Protein AF-A0A3C0G8G0-F1 (afdb_monomer)

Sequence (143 aa):
MIRRFIIVVIGILALLIIFSKEDVYGATIEGTGYHYFGPDITENHSCKLAELRAEEDAIIKGSGETVSAQDWKVCTDPDCVLTEYRWTILNGMIITSDVTDRTITELFGQQVCKVTISANVMPIKKDPSFSATIHLNTNLYNG

Nearest PDB structures (foldseek):
  7qnd-assembly1_E  TM=4.549E-01  e=1.179E+00  Homo sapiens
  3eni-assembly1_A  TM=2.521E-01  e=1.930E+00  Chlorobaculum tepidum
  7uea-assembly1_V  TM=4.198E-01  e=6.626E+00  Chlorobaculum tepidum TLS
  3eoj-assembly1_A  TM=3.712E-01  e=5.177E+00  Prosthecochloris aestuarii
  5h8z-assembly1_A  TM=2.566E-01  e=6.626E+00  Chlorobaculum tepidum TLS

Foldseek 3Di:
DVVVVVVVVVVVVVVVVVPPPPPQWFDWFKFKFKFFDDPVDDPVRQQVVRVVNRVLRRLCVRLVHPPPPPPPQPQPDPVSPPPSPPSSVQFKDWPDKDWPDWDWDDDPNTTMIMTMMTTRIGTDDDDPPDDPPDPPPPPPPDD

Mean predicted aligned error: 14.66 Å

Solvent-accessible surface area (backbone atoms only — not comparable to full-atom values): 8577 Å² total; per-residue (Å²): 113,66,72,62,52,52,54,52,52,51,50,53,54,56,54,57,65,68,72,68,75,79,77,87,67,46,48,82,28,73,10,60,12,70,21,73,46,56,96,92,45,55,69,70,61,26,36,53,54,1,41,54,39,7,52,50,41,16,32,31,67,56,46,75,45,85,72,77,78,68,84,70,85,68,66,88,54,100,77,53,73,80,67,67,70,67,61,56,54,66,43,15,42,76,81,48,72,45,79,75,44,77,46,81,46,73,58,96,92,35,45,26,22,38,21,32,29,48,25,28,25,34,57,46,81,79,60,90,83,69,73,86,81,78,83,77,76,78,83,80,82,80,133

Structure (mmCIF, N/CA/C/O backbone):
data_AF-A0A3C0G8G0-F1
#
_entry.id   AF-A0A3C0G8G0-F1
#
loop_
_atom_site.group_PDB
_atom_site.id
_atom_site.type_symbol
_atom_site.label_atom_id
_atom_site.label_alt_id
_atom_site.label_comp_id
_atom_site.label_asym_id
_atom_site.label_entity_id
_atom_site.label_seq_id
_atom_site.pdbx_PDB_ins_code
_atom_site.Cartn_x
_atom_site.Cartn_y
_atom_site.Cartn_z
_atom_site.occupancy
_atom_site.B_iso_or_equiv
_atom_site.auth_seq_id
_atom_site.auth_comp_id
_atom_site.auth_asym_id
_atom_site.auth_atom_id
_atom_site.pdbx_PDB_model_num
ATOM 1 N N . MET A 1 1 ? 43.719 -8.693 -43.498 1.00 61.91 1 MET A N 1
ATOM 2 C CA . MET A 1 1 ? 42.442 -9.440 -43.400 1.00 61.91 1 MET A CA 1
ATOM 3 C C . MET A 1 1 ? 41.927 -9.491 -41.956 1.00 61.91 1 MET A C 1
ATOM 5 O O . MET A 1 1 ? 40.835 -9.003 -41.705 1.00 61.91 1 MET A O 1
ATOM 9 N N . ILE A 1 2 ? 42.755 -9.922 -40.997 1.00 69.56 2 ILE A N 1
ATOM 10 C CA . ILE A 1 2 ? 42.445 -10.030 -39.552 1.00 69.56 2 ILE A CA 1
ATOM 11 C C . ILE A 1 2 ? 41.901 -8.730 -38.924 1.00 69.56 2 ILE A C 1
ATOM 13 O O . ILE A 1 2 ? 40.902 -8.756 -38.217 1.00 69.56 2 ILE A O 1
ATOM 17 N N . ARG A 1 3 ? 42.481 -7.567 -39.252 1.00 70.88 3 ARG A N 1
ATOM 18 C CA . ARG A 1 3 ? 42.050 -6.263 -38.706 1.00 70.88 3 ARG A CA 1
ATOM 19 C C . ARG A 1 3 ? 40.619 -5.869 -39.099 1.00 70.88 3 ARG A C 1
ATOM 21 O O . ARG A 1 3 ? 39.931 -5.240 -38.310 1.00 70.88 3 ARG A O 1
ATOM 28 N N . ARG A 1 4 ? 40.156 -6.262 -40.292 1.00 74.19 4 ARG A N 1
ATOM 29 C CA . ARG A 1 4 ? 38.766 -6.035 -40.734 1.00 74.19 4 ARG A CA 1
ATOM 30 C C . ARG A 1 4 ? 37.801 -7.005 -40.051 1.00 74.19 4 ARG A C 1
ATOM 32 O O . ARG A 1 4 ? 36.703 -6.606 -39.696 1.00 74.19 4 ARG A O 1
ATOM 39 N N . PHE A 1 5 ? 38.250 -8.235 -39.805 1.00 76.12 5 PHE A N 1
ATOM 40 C CA . PHE A 1 5 ? 37.497 -9.248 -39.065 1.00 76.12 5 PHE A CA 1
ATOM 41 C C . PHE A 1 5 ? 37.256 -8.829 -37.609 1.00 76.12 5 PHE A C 1
ATOM 43 O O . PHE A 1 5 ? 36.133 -8.900 -37.128 1.00 76.12 5 PHE A O 1
ATOM 50 N N . ILE A 1 6 ? 38.284 -8.298 -36.940 1.00 80.44 6 ILE A N 1
ATOM 51 C CA . ILE A 1 6 ? 38.185 -7.802 -35.558 1.00 80.44 6 ILE A CA 1
ATOM 52 C C . ILE A 1 6 ? 37.181 -6.645 -35.448 1.00 80.44 6 ILE A C 1
ATOM 54 O O . ILE A 1 6 ? 36.369 -6.632 -34.530 1.00 80.44 6 ILE A O 1
ATOM 58 N N . ILE A 1 7 ? 37.183 -5.706 -36.400 1.00 81.50 7 ILE A N 1
ATOM 59 C CA . ILE A 1 7 ? 36.252 -4.563 -36.394 1.00 81.50 7 ILE A CA 1
ATOM 60 C C . ILE A 1 7 ? 34.798 -5.029 -36.545 1.00 81.50 7 ILE A C 1
ATOM 62 O O . ILE A 1 7 ? 33.922 -4.529 -35.847 1.00 81.50 7 ILE A O 1
ATOM 66 N N . VAL A 1 8 ? 34.542 -6.008 -37.417 1.00 84.44 8 VAL A N 1
ATOM 67 C CA . VAL A 1 8 ? 33.193 -6.563 -37.613 1.00 84.44 8 VAL A CA 1
ATOM 68 C C . VAL A 1 8 ? 32.721 -7.315 -36.368 1.00 84.44 8 VAL A C 1
ATOM 70 O O . VAL A 1 8 ? 31.587 -7.124 -35.941 1.00 84.44 8 VAL A O 1
ATOM 73 N N . VAL A 1 9 ? 33.592 -8.110 -35.738 1.00 85.81 9 VAL A N 1
ATOM 74 C CA . VAL A 1 9 ? 33.256 -8.845 -34.508 1.00 85.81 9 VAL A CA 1
ATOM 75 C C . VAL A 1 9 ? 32.967 -7.890 -33.349 1.00 85.81 9 VAL A C 1
ATOM 77 O O . VAL A 1 9 ? 31.971 -8.075 -32.658 1.00 85.81 9 VAL A O 1
ATOM 80 N N . ILE A 1 10 ? 33.771 -6.836 -33.172 1.00 85.31 10 ILE A N 1
ATOM 81 C CA . ILE A 1 10 ? 33.520 -5.800 -32.156 1.00 85.31 10 ILE A CA 1
ATOM 82 C C . ILE A 1 10 ? 32.202 -5.069 -32.442 1.00 85.31 10 ILE A C 1
ATOM 84 O O . ILE A 1 10 ? 31.442 -4.807 -31.514 1.00 85.31 10 ILE A O 1
ATOM 88 N N . GLY A 1 11 ? 31.899 -4.787 -33.713 1.00 83.81 11 GLY A N 1
ATOM 89 C CA . GLY A 1 11 ? 30.633 -4.172 -34.116 1.00 83.81 11 GLY A CA 1
ATOM 90 C C . GLY A 1 11 ? 29.414 -5.033 -33.778 1.00 83.81 11 GLY A C 1
ATOM 91 O O . GLY A 1 11 ? 28.439 -4.521 -33.238 1.00 83.81 11 GLY A O 1
ATOM 92 N N . ILE A 1 12 ? 29.481 -6.344 -34.028 1.00 83.00 12 ILE A N 1
ATOM 93 C CA . ILE A 1 12 ? 28.405 -7.291 -33.689 1.00 83.00 12 ILE A CA 1
ATOM 94 C C . ILE A 1 12 ? 28.259 -7.429 -32.168 1.00 83.00 12 ILE A C 1
ATOM 96 O O . ILE A 1 12 ? 27.141 -7.422 -31.659 1.00 83.00 12 ILE A O 1
ATOM 100 N N . LEU A 1 13 ? 29.372 -7.502 -31.430 1.00 80.38 13 LEU A N 1
ATOM 101 C CA . LEU A 1 13 ? 29.345 -7.593 -29.969 1.00 80.38 13 LEU A CA 1
ATOM 102 C C . LEU A 1 13 ? 28.732 -6.334 -29.338 1.00 80.38 13 LEU A C 1
ATOM 104 O O . LEU A 1 13 ? 27.913 -6.434 -28.430 1.00 80.38 13 LEU A O 1
ATOM 108 N N . ALA A 1 14 ? 29.086 -5.152 -29.851 1.00 79.31 14 ALA A N 1
ATOM 109 C CA . ALA A 1 14 ? 28.512 -3.886 -29.408 1.00 79.31 14 ALA A CA 1
ATOM 110 C C . ALA A 1 14 ? 27.011 -3.797 -29.722 1.00 79.31 14 ALA A C 1
ATOM 112 O O . ALA A 1 14 ? 26.246 -3.307 -28.897 1.00 79.31 14 ALA A O 1
ATOM 113 N N . LEU A 1 15 ? 26.578 -4.319 -30.876 1.00 76.06 15 LEU A N 1
ATOM 114 C CA . LEU A 1 15 ? 25.166 -4.370 -31.250 1.00 76.06 15 LEU A CA 1
ATOM 115 C C . LEU A 1 15 ? 24.355 -5.252 -30.284 1.00 76.06 15 LEU A C 1
ATOM 117 O O . LEU A 1 15 ? 23.273 -4.857 -29.864 1.00 76.06 15 LEU A O 1
ATOM 121 N N . LEU A 1 16 ? 24.890 -6.409 -29.880 1.00 72.94 16 LEU A N 1
ATOM 122 C CA . LEU A 1 16 ? 24.220 -7.332 -28.954 1.00 72.94 16 LEU A CA 1
ATOM 123 C C . LEU A 1 16 ? 24.049 -6.752 -27.539 1.00 72.94 16 LEU A C 1
ATOM 125 O O . LEU A 1 16 ? 23.032 -7.009 -26.903 1.00 72.94 16 LEU A O 1
ATOM 129 N N . ILE A 1 17 ? 24.991 -5.929 -27.068 1.00 70.50 17 ILE A N 1
ATOM 130 C CA . ILE A 1 17 ? 24.912 -5.271 -25.747 1.00 70.50 17 ILE A CA 1
ATOM 131 C C . ILE A 1 17 ? 23.828 -4.175 -25.720 1.00 70.50 17 ILE A C 1
ATOM 133 O O . ILE A 1 17 ? 23.270 -3.876 -24.667 1.00 70.50 17 ILE A O 1
ATOM 137 N N . ILE A 1 18 ? 23.491 -3.581 -26.870 1.00 67.00 18 ILE A N 1
ATOM 138 C CA . ILE A 1 18 ? 22.454 -2.539 -26.957 1.00 67.00 18 ILE A CA 1
ATOM 139 C C . ILE A 1 18 ? 21.042 -3.142 -26.846 1.00 67.00 18 ILE A C 1
ATOM 141 O O . ILE A 1 18 ? 20.140 -2.482 -26.336 1.00 67.00 18 ILE A O 1
ATOM 145 N N . PHE A 1 19 ? 20.844 -4.396 -27.265 1.00 63.19 19 PHE A N 1
ATOM 146 C CA . PHE A 1 19 ? 19.528 -5.049 -27.258 1.00 63.19 19 PHE A CA 1
ATOM 147 C C . PHE A 1 19 ? 19.127 -5.687 -25.918 1.00 63.19 19 PHE A C 1
ATOM 149 O O . PHE A 1 19 ? 17.975 -6.080 -25.774 1.00 63.19 19 PHE A O 1
ATOM 156 N N . SER A 1 20 ? 20.022 -5.788 -24.929 1.00 54.41 20 SER A N 1
ATOM 157 C CA . SER A 1 20 ? 19.750 -6.520 -23.679 1.00 54.41 20 SER A CA 1
ATOM 158 C C . SER A 1 20 ? 19.238 -5.660 -22.516 1.00 54.41 20 SER A C 1
ATOM 160 O O . SER A 1 20 ? 19.367 -6.067 -21.363 1.00 54.41 20 SER A O 1
ATOM 162 N N . LYS A 1 21 ? 18.698 -4.462 -22.766 1.00 52.94 21 LYS A N 1
ATOM 163 C CA . LYS A 1 21 ? 18.138 -3.628 -21.692 1.00 52.94 21 LYS A CA 1
ATOM 164 C C . LYS A 1 21 ? 16.669 -3.959 -21.442 1.00 52.94 21 LYS A C 1
ATOM 166 O O . LYS A 1 21 ? 15.783 -3.257 -21.915 1.00 52.94 21 LYS A O 1
ATOM 171 N N . GLU A 1 22 ? 16.421 -5.018 -20.679 1.00 56.25 22 GLU A N 1
ATOM 172 C CA . GLU A 1 22 ? 15.162 -5.159 -19.944 1.00 56.25 22 GLU A CA 1
ATOM 173 C C . GLU A 1 22 ? 15.372 -4.599 -18.540 1.00 56.25 22 GLU A C 1
ATOM 175 O O . GLU A 1 22 ? 15.722 -5.295 -17.591 1.00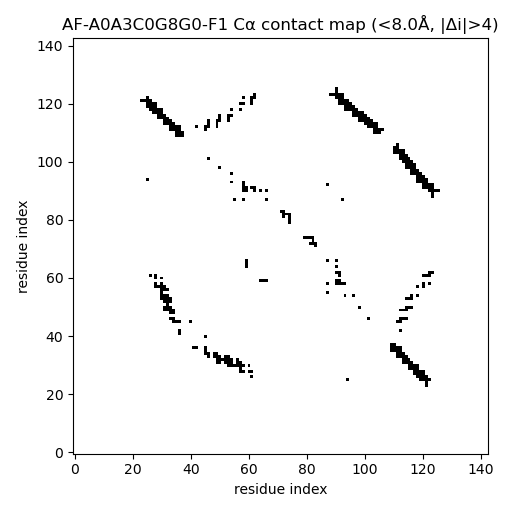 56.25 22 GLU A O 1
ATOM 180 N N . ASP A 1 23 ? 15.218 -3.286 -18.440 1.00 48.31 23 ASP A N 1
ATOM 181 C CA . ASP A 1 23 ? 15.207 -2.574 -17.175 1.00 48.31 23 ASP A CA 1
ATOM 182 C C . ASP A 1 23 ? 13.865 -2.870 -16.477 1.00 48.31 23 ASP A C 1
ATOM 184 O O . ASP A 1 23 ? 12.884 -2.142 -16.627 1.00 48.31 23 ASP A O 1
ATOM 188 N N . VAL A 1 24 ? 13.800 -3.990 -15.746 1.00 55.38 24 VAL A N 1
ATOM 189 C CA . VAL A 1 24 ? 12.675 -4.327 -14.860 1.00 55.38 24 VAL A CA 1
ATOM 190 C C . VAL A 1 24 ? 12.795 -3.479 -13.589 1.00 55.38 24 VAL A C 1
ATOM 192 O O . VAL A 1 24 ? 13.155 -3.966 -12.520 1.00 55.38 24 VAL A O 1
ATOM 195 N N . TYR A 1 25 ? 12.536 -2.178 -13.708 1.00 61.97 25 TYR A N 1
ATOM 196 C CA . TYR A 1 25 ? 12.320 -1.319 -12.546 1.00 61.97 25 TYR A CA 1
ATOM 197 C C . TYR A 1 25 ? 10.822 -1.217 -12.308 1.00 61.97 25 TYR A C 1
ATOM 199 O O . TYR A 1 25 ? 10.076 -0.785 -13.187 1.00 61.97 25 TYR A O 1
ATOM 207 N N . GLY A 1 26 ? 10.377 -1.630 -11.122 1.00 69.81 26 GLY A N 1
ATOM 208 C CA . GLY A 1 26 ? 9.025 -1.310 -10.694 1.00 69.81 26 GLY A CA 1
ATOM 209 C C . GLY A 1 26 ? 8.846 0.208 -10.621 1.00 69.81 26 GLY A C 1
ATOM 210 O O . GLY A 1 26 ? 9.791 0.952 -10.336 1.00 69.81 26 GLY A O 1
ATOM 211 N N . ALA A 1 27 ? 7.640 0.674 -10.924 1.00 84.06 27 ALA A N 1
ATOM 212 C CA . ALA A 1 27 ? 7.290 2.084 -10.853 1.00 84.06 27 ALA A CA 1
ATOM 213 C C . ALA A 1 27 ? 6.886 2.447 -9.422 1.00 84.06 27 ALA A C 1
ATOM 215 O O . ALA A 1 27 ? 6.229 1.659 -8.746 1.00 84.06 27 ALA A O 1
ATOM 216 N N . THR A 1 28 ? 7.248 3.642 -8.958 1.00 91.06 28 THR A N 1
ATOM 217 C CA . THR A 1 28 ? 6.734 4.158 -7.684 1.00 91.06 28 THR A CA 1
ATOM 218 C C . THR A 1 28 ? 5.306 4.651 -7.882 1.00 91.06 28 THR A C 1
ATOM 220 O O . THR A 1 28 ? 5.077 5.609 -8.620 1.00 91.06 28 THR A O 1
ATOM 223 N N . ILE A 1 29 ? 4.358 3.992 -7.225 1.00 92.31 29 ILE A N 1
ATOM 224 C CA . ILE A 1 29 ? 2.922 4.233 -7.316 1.00 92.31 29 ILE A CA 1
ATOM 225 C C . ILE A 1 29 ? 2.380 4.557 -5.925 1.00 92.31 29 ILE A C 1
ATOM 227 O O . ILE A 1 29 ? 2.697 3.883 -4.945 1.00 92.31 29 ILE A O 1
ATOM 231 N N . GLU A 1 30 ? 1.542 5.587 -5.845 1.00 95.62 30 GLU A N 1
ATOM 232 C CA . GLU A 1 30 ? 0.826 5.928 -4.619 1.00 95.62 30 GLU A CA 1
ATOM 233 C C . GLU A 1 30 ? -0.465 5.108 -4.505 1.00 95.62 30 GLU A C 1
ATOM 235 O O . GLU A 1 30 ? -1.333 5.159 -5.388 1.00 95.62 30 GLU A O 1
ATOM 240 N N . GLY A 1 31 ? -0.591 4.378 -3.399 1.00 94.12 31 GLY A N 1
ATOM 241 C CA . GLY A 1 31 ? -1.766 3.588 -3.042 1.00 94.12 31 GLY A CA 1
ATOM 242 C C . GLY A 1 31 ? -2.498 4.180 -1.844 1.00 94.12 31 GLY A C 1
ATOM 243 O O . GLY A 1 31 ? -1.871 4.710 -0.928 1.00 94.12 31 GLY A O 1
ATOM 244 N N . THR A 1 32 ? -3.825 4.101 -1.823 1.00 95.69 32 THR A N 1
ATOM 245 C CA . THR A 1 32 ? -4.642 4.546 -0.687 1.00 95.69 32 THR A CA 1
ATOM 246 C C . THR A 1 32 ? -5.682 3.500 -0.328 1.00 95.69 32 THR A C 1
ATOM 248 O O . THR A 1 32 ? -6.468 3.079 -1.170 1.00 95.69 32 THR A O 1
ATOM 251 N N . GLY A 1 33 ? -5.736 3.136 0.950 1.00 91.88 33 GLY A N 1
ATOM 252 C CA . GLY A 1 33 ? -6.693 2.177 1.477 1.00 91.88 33 GLY A CA 1
ATOM 253 C C . GLY A 1 33 ? -7.473 2.725 2.664 1.00 91.88 33 GLY A C 1
ATOM 254 O O . GLY A 1 33 ? -7.013 3.600 3.402 1.00 91.88 33 GLY A O 1
ATOM 255 N N . TYR A 1 34 ? -8.682 2.193 2.838 1.00 92.38 34 TYR A N 1
ATOM 256 C CA . TYR A 1 34 ? -9.625 2.597 3.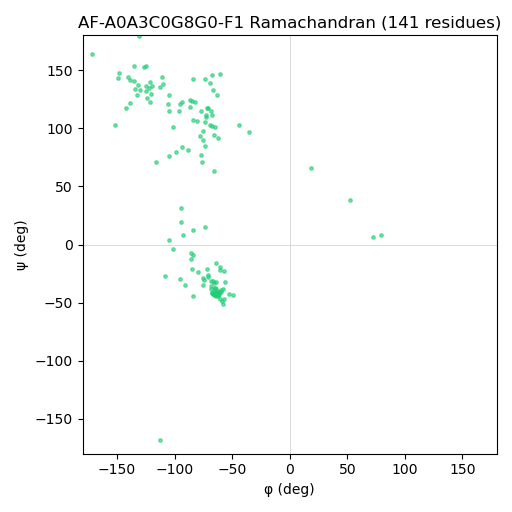878 1.00 92.38 34 TYR A CA 1
ATOM 257 C C . TYR A 1 34 ? -10.164 1.367 4.594 1.00 92.38 34 TYR A C 1
ATOM 259 O O . TYR A 1 34 ? -10.550 0.400 3.938 1.00 92.38 34 TYR A O 1
ATOM 267 N N . HIS A 1 35 ? -10.263 1.405 5.921 1.00 91.44 35 HIS A N 1
ATOM 268 C CA . HIS A 1 35 ? -10.943 0.364 6.690 1.00 91.44 35 HIS A CA 1
ATOM 269 C C . HIS A 1 35 ? -11.782 0.957 7.825 1.00 91.44 35 HIS A C 1
ATOM 271 O O . HIS A 1 35 ? -11.273 1.672 8.689 1.00 91.44 35 HIS A O 1
ATOM 277 N N . TYR A 1 36 ? -13.085 0.672 7.805 1.00 87.88 36 TYR A N 1
ATOM 278 C CA . TYR A 1 36 ? -14.022 1.082 8.851 1.00 87.88 36 TYR A CA 1
ATOM 279 C C . TYR A 1 36 ? -13.807 0.247 10.107 1.00 87.88 36 TYR A C 1
ATOM 281 O O . TYR A 1 36 ? -13.556 -0.954 10.018 1.00 87.88 36 TYR A O 1
ATOM 289 N N . PHE A 1 37 ? -13.929 0.853 1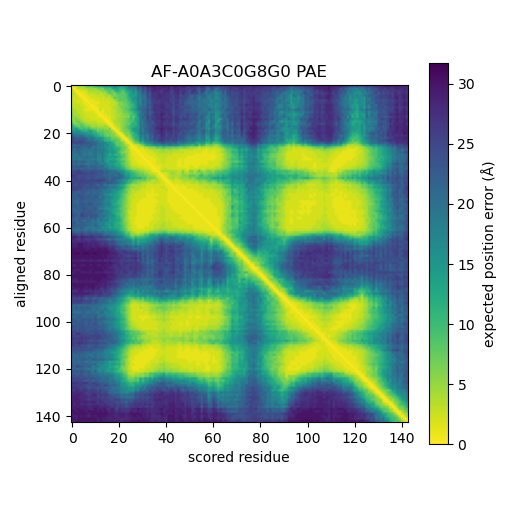1.279 1.00 84.75 37 PHE A N 1
ATOM 290 C CA . PHE A 1 37 ? -13.880 0.109 12.528 1.00 84.75 37 PHE A CA 1
ATOM 291 C C . PHE A 1 37 ? -14.928 0.599 13.515 1.00 84.75 37 PHE A C 1
ATOM 293 O O . PHE A 1 37 ? -15.238 1.784 13.609 1.00 84.75 37 PHE A O 1
ATOM 300 N N . GLY A 1 38 ? -15.494 -0.375 14.218 1.00 82.81 38 GLY A N 1
ATOM 301 C CA . GLY A 1 38 ? -16.404 -0.180 15.332 1.00 82.81 38 GLY A CA 1
ATOM 302 C C . GLY A 1 38 ? -15.760 -0.654 16.637 1.00 82.81 38 GLY A C 1
ATOM 303 O O . GLY A 1 38 ? -14.568 -0.960 16.658 1.00 82.81 38 GLY A O 1
ATOM 304 N N . PRO A 1 39 ? -16.538 -0.768 17.722 1.00 80.75 39 PRO A N 1
ATOM 305 C CA . PRO A 1 39 ? -16.015 -1.106 19.048 1.00 80.75 39 PRO A CA 1
ATOM 306 C C . PRO A 1 39 ? -15.319 -2.477 19.120 1.00 80.75 39 PRO A C 1
ATOM 308 O O . PRO A 1 39 ? -14.488 -2.688 19.999 1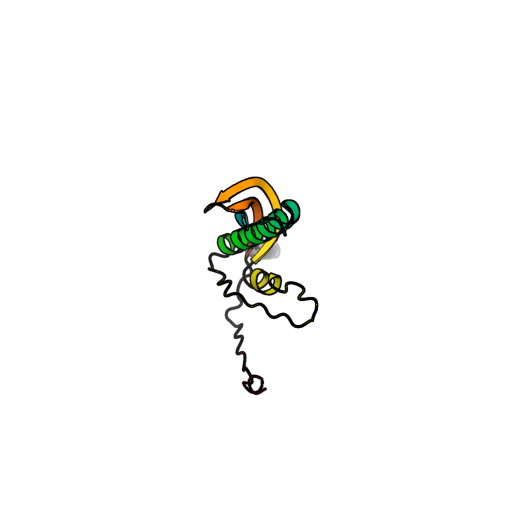.00 80.75 39 PRO A O 1
ATOM 311 N N . ASP A 1 40 ? -15.622 -3.387 18.191 1.00 82.94 40 ASP A N 1
ATOM 312 C CA . ASP A 1 40 ? -15.106 -4.761 18.182 1.00 82.94 40 ASP A CA 1
ATOM 313 C C . ASP A 1 40 ? -13.736 -4.911 17.492 1.00 82.94 40 ASP A C 1
ATOM 315 O O . ASP A 1 40 ? -13.089 -5.952 17.608 1.00 82.94 40 ASP A O 1
ATOM 319 N N . ILE A 1 41 ? -13.270 -3.887 16.764 1.00 80.75 41 ILE A N 1
ATOM 320 C CA . ILE A 1 41 ? -11.973 -3.882 16.072 1.00 80.75 41 ILE A CA 1
ATOM 321 C C . ILE A 1 41 ? -11.120 -2.736 16.604 1.00 80.75 41 ILE A C 1
ATOM 323 O O . ILE A 1 41 ? -11.531 -1.580 16.618 1.00 80.75 41 ILE A O 1
ATOM 327 N N . THR A 1 42 ? -9.880 -3.047 16.987 1.00 87.00 42 THR A N 1
ATOM 328 C CA . THR A 1 42 ? -8.927 -2.007 17.385 1.00 87.00 42 THR A CA 1
ATOM 329 C C . THR A 1 42 ? -8.541 -1.142 16.189 1.00 87.00 42 THR A C 1
ATOM 331 O O . THR A 1 42 ? -8.371 -1.639 15.072 1.00 87.00 42 THR A O 1
ATOM 334 N N . GLU A 1 43 ? -8.313 0.147 16.437 1.00 88.00 43 GLU A N 1
ATOM 335 C CA . GLU A 1 43 ? -7.788 1.084 15.440 1.00 88.00 43 GLU A CA 1
ATOM 336 C C . GLU A 1 43 ? -6.542 0.522 14.742 1.00 88.00 43 GLU A C 1
ATOM 338 O O . GLU A 1 43 ? -6.418 0.577 13.520 1.00 88.00 43 GLU A O 1
ATOM 343 N N . ASN A 1 44 ? -5.630 -0.086 15.508 1.00 88.88 44 ASN A N 1
ATOM 344 C CA . ASN A 1 44 ? -4.395 -0.620 14.954 1.00 88.88 44 ASN A CA 1
ATOM 345 C C . ASN A 1 44 ? -4.631 -1.777 13.978 1.00 88.88 44 ASN A C 1
ATOM 347 O O . ASN A 1 44 ? -4.008 -1.820 12.919 1.00 88.88 44 ASN A O 1
ATOM 351 N N . HIS A 1 45 ? -5.553 -2.682 14.307 1.00 86.56 45 HIS A N 1
ATOM 352 C CA . HIS A 1 45 ? -5.928 -3.762 13.403 1.00 86.56 45 HIS A CA 1
ATOM 353 C C . HIS A 1 45 ? -6.618 -3.218 12.146 1.00 86.56 45 HIS A C 1
ATOM 355 O O . HIS A 1 45 ? -6.256 -3.599 11.036 1.00 86.56 45 HIS A O 1
ATOM 361 N N . SER A 1 46 ? -7.528 -2.254 12.309 1.00 86.94 46 SER A N 1
ATOM 362 C CA . SER A 1 46 ? -8.192 -1.581 11.189 1.00 86.94 46 SER A CA 1
ATOM 363 C C . SER A 1 46 ? -7.194 -0.926 10.236 1.00 86.94 46 SER A C 1
ATOM 365 O O . SER A 1 46 ? -7.246 -1.130 9.027 1.00 86.94 46 SER A O 1
ATOM 367 N N . CYS A 1 47 ? -6.219 -0.192 10.767 1.00 91.31 47 CYS A N 1
ATOM 368 C CA . CYS A 1 47 ? -5.204 0.445 9.942 1.00 91.31 47 CYS A CA 1
ATOM 369 C C . CYS A 1 47 ? -4.288 -0.549 9.237 1.00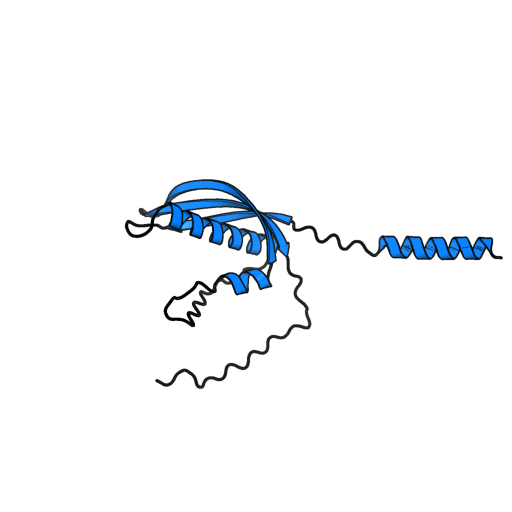 91.31 47 CYS A C 1
ATOM 371 O O . CYS A 1 47 ? -3.860 -0.264 8.124 1.00 91.31 47 CYS A O 1
ATOM 373 N N . LYS A 1 48 ? -4.024 -1.723 9.827 1.00 88.31 48 LYS A N 1
ATOM 374 C CA . LYS A 1 48 ? -3.276 -2.761 9.115 1.00 88.31 48 LYS A CA 1
ATOM 375 C C . LYS A 1 48 ? -4.059 -3.281 7.910 1.00 88.31 48 LYS A C 1
ATOM 377 O O . LYS A 1 48 ? -3.480 -3.473 6.850 1.00 88.31 48 LYS A O 1
ATOM 382 N N . LEU A 1 49 ? -5.376 -3.434 8.038 1.00 86.56 49 LEU A N 1
ATOM 383 C CA . LEU A 1 49 ? -6.245 -3.791 6.913 1.00 86.56 49 LEU A CA 1
ATOM 384 C C . LEU A 1 49 ? -6.343 -2.658 5.875 1.00 86.56 49 LEU A C 1
ATOM 386 O O . LEU A 1 49 ? -6.390 -2.924 4.677 1.00 86.56 49 LEU A O 1
ATOM 390 N N . ALA A 1 50 ? -6.339 -1.395 6.310 1.00 89.69 50 ALA A N 1
ATOM 391 C CA . ALA A 1 50 ? -6.285 -0.243 5.410 1.00 89.69 50 ALA A CA 1
ATOM 392 C C . ALA A 1 50 ? -4.958 -0.179 4.632 1.00 89.69 50 ALA A C 1
ATOM 394 O O . ALA A 1 50 ? -4.969 0.150 3.453 1.00 89.69 50 ALA A O 1
ATOM 395 N N . GLU A 1 51 ? -3.835 -0.540 5.253 1.00 90.56 51 GLU A N 1
ATOM 396 C CA . GLU A 1 51 ? -2.530 -0.658 4.590 1.00 90.56 51 GLU A CA 1
ATOM 397 C C . GLU A 1 51 ? -2.548 -1.742 3.500 1.00 90.56 51 GLU A C 1
ATOM 399 O O . GLU A 1 51 ? -2.140 -1.469 2.376 1.00 90.56 51 GLU A O 1
ATOM 404 N N . LEU A 1 52 ? -3.128 -2.920 3.772 1.00 86.62 52 LEU A N 1
ATOM 405 C CA . LEU A 1 52 ? -3.294 -3.981 2.762 1.00 86.62 52 LEU A CA 1
ATOM 406 C C . LEU A 1 52 ? -4.140 -3.520 1.563 1.00 86.62 52 LEU A C 1
ATOM 408 O O . LEU A 1 52 ? -3.825 -3.826 0.416 1.00 86.62 52 LEU A O 1
ATOM 412 N N . ARG A 1 53 ? -5.194 -2.733 1.810 1.00 88.12 53 ARG A N 1
ATOM 413 C CA . ARG A 1 53 ? -6.000 -2.126 0.736 1.00 88.12 53 ARG A CA 1
ATOM 414 C C . ARG A 1 53 ? -5.236 -1.052 -0.038 1.00 88.12 53 ARG A C 1
ATOM 416 O O . ARG A 1 53 ? -5.476 -0.872 -1.226 1.00 88.12 53 ARG A O 1
ATOM 423 N N . ALA A 1 54 ? -4.321 -0.340 0.616 1.00 91.50 54 ALA A N 1
ATOM 424 C CA . ALA A 1 54 ? -3.452 0.625 -0.049 1.00 91.50 54 ALA A CA 1
ATOM 425 C C . ALA A 1 54 ? -2.447 -0.080 -0.978 1.00 91.50 54 ALA A C 1
ATOM 427 O O . ALA A 1 54 ? -2.187 0.406 -2.076 1.00 91.50 54 ALA A O 1
ATOM 428 N N . GLU A 1 55 ? -1.927 -1.241 -0.569 1.00 88.31 55 GLU A N 1
ATOM 429 C CA . GLU A 1 55 ? -1.092 -2.111 -1.407 1.00 88.31 55 GLU A CA 1
ATOM 430 C C . GLU A 1 55 ? -1.840 -2.592 -2.654 1.00 88.31 55 GLU A C 1
ATOM 432 O O . GLU A 1 55 ? -1.331 -2.486 -3.772 1.00 88.31 55 GLU A O 1
ATOM 437 N N . GLU A 1 56 ? -3.072 -3.063 -2.477 1.00 85.06 56 GLU A N 1
ATOM 438 C CA . GLU A 1 56 ? -3.932 -3.483 -3.581 1.00 85.06 56 GLU A CA 1
ATOM 439 C C . GLU A 1 56 ? -4.193 -2.342 -4.580 1.00 85.06 56 GLU A C 1
ATOM 441 O O . GLU A 1 56 ? -3.990 -2.515 -5.785 1.00 85.06 56 GLU A O 1
ATOM 446 N N . ASP A 1 57 ? -4.570 -1.158 -4.089 1.00 88.69 57 ASP A N 1
ATOM 447 C CA . ASP A 1 57 ? -4.799 0.034 -4.913 1.00 88.69 57 ASP A CA 1
ATOM 448 C C . ASP A 1 57 ? -3.538 0.443 -5.699 1.00 88.69 57 ASP A C 1
ATOM 450 O O . ASP A 1 57 ? -3.619 0.752 -6.892 1.00 88.69 57 ASP A O 1
ATOM 454 N N . ALA A 1 58 ? -2.353 0.371 -5.080 1.00 89.19 58 ALA A N 1
ATOM 455 C CA . ALA A 1 58 ? -1.090 0.627 -5.772 1.00 89.19 58 ALA A CA 1
ATOM 456 C C . ALA A 1 58 ? -0.834 -0.383 -6.905 1.00 89.19 58 ALA A C 1
ATOM 458 O O . ALA A 1 58 ? -0.407 0.008 -7.994 1.00 89.19 58 ALA A O 1
ATOM 459 N N . ILE A 1 59 ? -1.123 -1.672 -6.691 1.00 84.25 59 ILE A N 1
ATOM 460 C CA . ILE A 1 59 ? -0.952 -2.710 -7.719 1.00 84.25 59 ILE A CA 1
ATOM 461 C C . ILE A 1 59 ? -1.943 -2.521 -8.876 1.00 84.25 59 ILE A C 1
ATOM 463 O O . ILE A 1 59 ? -1.550 -2.626 -10.041 1.00 84.25 59 ILE A O 1
ATOM 467 N N . ILE A 1 60 ? -3.203 -2.184 -8.589 1.00 82.00 60 ILE A N 1
ATOM 468 C CA . ILE A 1 60 ? -4.218 -1.862 -9.608 1.00 82.00 60 ILE A CA 1
ATOM 469 C C . IL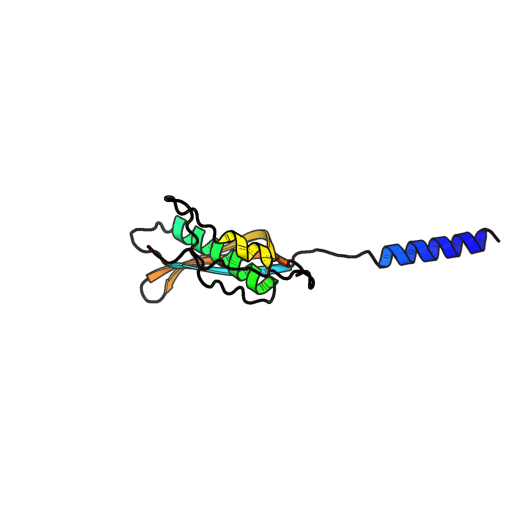E A 1 60 ? -3.746 -0.686 -10.474 1.00 82.00 60 ILE A C 1
ATOM 471 O O . ILE A 1 60 ? -3.688 -0.786 -11.701 1.00 82.00 60 ILE A O 1
ATOM 475 N N . LYS A 1 61 ? -3.331 0.416 -9.841 1.00 86.31 61 LYS A N 1
ATOM 476 C CA . LYS A 1 61 ? -2.819 1.605 -10.540 1.00 86.31 61 LYS A CA 1
ATOM 477 C C . LYS A 1 61 ? -1.555 1.310 -11.352 1.00 86.31 61 LYS A C 1
ATOM 479 O O . LYS A 1 61 ? -1.422 1.813 -12.464 1.00 86.31 61 LYS A O 1
ATOM 484 N N . GLY A 1 62 ? -0.641 0.505 -10.810 1.00 81.81 62 GLY A N 1
ATOM 485 C CA . GLY A 1 62 ? 0.627 0.157 -11.455 1.00 81.81 62 GLY A CA 1
ATOM 486 C C . GLY A 1 62 ? 0.493 -0.836 -12.613 1.00 81.81 62 GLY A C 1
ATOM 487 O O . GLY A 1 62 ? 1.269 -0.768 -13.564 1.00 81.81 62 GLY A O 1
ATOM 488 N N . SER A 1 63 ? -0.490 -1.738 -12.562 1.00 75.56 63 SER A N 1
ATOM 489 C CA . SER A 1 63 ? -0.756 -2.714 -13.630 1.00 75.56 63 SER A CA 1
ATOM 490 C C . SER A 1 63 ? -1.637 -2.156 -14.754 1.00 75.56 63 SER A C 1
ATOM 492 O O . SER A 1 63 ? -1.601 -2.672 -15.869 1.00 75.56 63 SER A O 1
ATOM 494 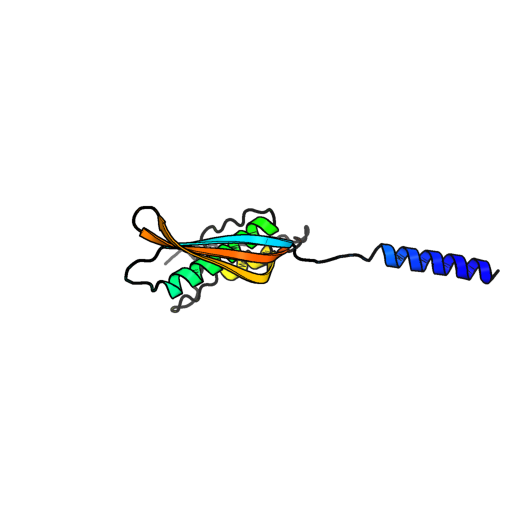N N . GLY A 1 64 ? -2.407 -1.091 -14.491 1.00 68.06 64 GLY A N 1
ATOM 495 C CA . GLY A 1 64 ? -3.326 -0.492 -15.465 1.00 68.06 64 GLY A CA 1
ATOM 496 C C . GLY A 1 64 ? -4.573 -1.339 -15.737 1.00 68.06 64 GLY A C 1
ATOM 497 O O . GLY A 1 64 ? -5.372 -0.998 -16.609 1.00 68.06 64 GLY A O 1
ATOM 498 N N . GLU A 1 65 ? -4.760 -2.424 -14.988 1.00 60.66 65 GLU A N 1
ATOM 499 C CA . GLU A 1 65 ? -5.934 -3.276 -15.055 1.00 60.66 65 GLU A CA 1
ATOM 500 C C . GLU A 1 65 ? -6.763 -3.122 -13.786 1.00 60.66 65 GLU A C 1
ATOM 502 O O . GLU A 1 65 ? -6.247 -3.095 -12.669 1.00 60.66 65 GLU A O 1
ATOM 507 N N . THR A 1 66 ? -8.083 -3.060 -13.953 1.00 51.69 66 THR A N 1
ATOM 508 C CA . THR A 1 66 ? -8.997 -3.204 -12.825 1.00 51.69 66 THR A CA 1
ATOM 509 C C . THR A 1 66 ? -8.907 -4.649 -12.361 1.00 51.69 66 THR A C 1
ATOM 511 O O . THR A 1 66 ? -9.467 -5.551 -12.986 1.00 51.69 66 THR A O 1
ATOM 514 N N . VAL A 1 67 ? -8.196 -4.883 -11.260 1.00 51.66 67 VAL A N 1
ATOM 515 C CA . VAL A 1 67 ? -8.375 -6.118 -10.505 1.00 51.66 67 VAL A CA 1
ATOM 516 C C . VAL A 1 67 ? -9.797 -6.039 -9.973 1.00 51.66 67 VAL A C 1
ATOM 518 O O . VAL A 1 67 ? -10.092 -5.280 -9.055 1.00 51.66 67 VAL A O 1
ATOM 521 N N . SER A 1 68 ? -10.724 -6.739 -10.626 1.00 39.44 68 SER A N 1
ATOM 522 C CA . SER A 1 68 ? -12.026 -6.967 -10.026 1.00 39.44 68 SER A CA 1
ATOM 523 C C . SER A 1 68 ? -11.768 -7.853 -8.816 1.00 39.44 68 SER A C 1
ATOM 525 O O . SER A 1 68 ? -11.677 -9.073 -8.937 1.00 39.44 68 SER A O 1
ATOM 527 N N . ALA A 1 69 ? -11.620 -7.225 -7.652 1.00 39.16 69 ALA A N 1
ATOM 528 C CA . ALA A 1 69 ? -11.853 -7.844 -6.361 1.00 39.16 69 ALA A CA 1
ATOM 529 C C . ALA A 1 69 ? -13.351 -8.174 -6.273 1.00 39.16 69 ALA A C 1
ATOM 531 O O . ALA A 1 69 ? -14.113 -7.593 -5.508 1.00 39.16 69 ALA A O 1
ATOM 532 N N . GLN A 1 70 ? -13.832 -9.049 -7.155 1.00 35.97 70 GLN A N 1
ATOM 533 C CA . GLN A 1 70 ? -15.074 -9.745 -6.906 1.00 35.97 70 GLN A CA 1
ATOM 534 C C . GLN A 1 70 ? -14.737 -10.659 -5.730 1.00 35.97 70 GLN A C 1
ATOM 536 O O . GLN A 1 70 ? -14.012 -11.632 -5.913 1.00 35.97 70 GLN A O 1
ATOM 541 N N . ASP A 1 71 ? -15.160 -10.267 -4.528 1.00 38.31 71 ASP A N 1
ATOM 542 C CA . ASP A 1 71 ? -14.922 -10.950 -3.256 1.00 38.31 71 ASP A CA 1
ATOM 543 C C . ASP A 1 71 ? -14.931 -12.480 -3.400 1.00 38.31 71 ASP A C 1
ATOM 545 O O . ASP A 1 71 ? -15.986 -13.117 -3.380 1.00 38.31 71 ASP A O 1
ATOM 549 N N . TRP A 1 72 ? -13.762 -13.108 -3.522 1.00 40.81 72 TRP A N 1
ATOM 550 C CA . TRP A 1 72 ? -13.650 -14.563 -3.476 1.00 40.81 72 TRP A CA 1
ATOM 551 C C . TRP A 1 72 ? -13.073 -14.958 -2.127 1.00 40.81 72 TRP A C 1
ATOM 553 O O . TRP A 1 72 ? -11.912 -15.338 -1.989 1.00 40.81 72 TRP A O 1
ATOM 563 N N . LYS A 1 73 ? -13.939 -14.899 -1.110 1.00 37.25 73 LYS A N 1
ATOM 564 C CA . LYS A 1 73 ? -13.761 -15.670 0.122 1.00 37.25 73 LYS A CA 1
ATOM 565 C C . LYS A 1 73 ? -13.793 -17.159 -0.227 1.00 37.25 73 LYS A C 1
ATOM 567 O O . LYS A 1 73 ? -14.854 -17.774 -0.232 1.00 37.25 73 LYS A O 1
ATOM 572 N N . VAL A 1 74 ? -12.636 -17.756 -0.490 1.00 42.56 74 VAL A N 1
ATOM 573 C CA . VAL A 1 74 ? -12.478 -19.214 -0.436 1.00 42.56 74 VAL A CA 1
ATOM 574 C C . VAL A 1 74 ? -11.856 -19.548 0.916 1.00 42.56 74 VAL A C 1
ATOM 576 O O . VAL A 1 74 ? -10.648 -19.731 1.037 1.00 42.56 74 VAL A O 1
ATOM 579 N N . CYS A 1 75 ? -12.683 -19.570 1.966 1.00 46.16 75 CYS A N 1
ATOM 580 C CA . CYS A 1 75 ? -12.270 -20.148 3.245 1.00 46.16 75 CYS A CA 1
ATOM 581 C C . CYS A 1 75 ? -12.243 -21.673 3.049 1.00 46.16 75 CYS A C 1
ATOM 583 O O . CYS A 1 75 ? -13.292 -22.281 2.844 1.00 46.16 75 CYS A O 1
ATOM 585 N N . THR A 1 76 ? -11.059 -22.285 3.074 1.00 47.06 76 THR A N 1
ATOM 586 C CA . THR A 1 76 ? -10.925 -23.754 2.955 1.00 47.06 76 THR A CA 1
ATOM 587 C C . THR A 1 76 ? -10.688 -24.425 4.318 1.00 47.06 76 THR A C 1
ATOM 589 O O . THR A 1 76 ? -10.667 -25.647 4.392 1.00 47.06 76 THR A O 1
ATOM 592 N N . ASP A 1 77 ? -10.558 -23.641 5.395 1.00 44.38 77 ASP A N 1
ATOM 593 C CA . ASP A 1 77 ? -10.254 -24.107 6.756 1.00 44.38 77 ASP A CA 1
ATOM 594 C C . ASP A 1 77 ? -11.155 -23.408 7.801 1.00 44.38 77 ASP A C 1
ATOM 596 O O . ASP A 1 77 ? -11.572 -22.265 7.557 1.00 44.38 77 ASP A O 1
ATOM 600 N N . PRO A 1 78 ? -11.429 -24.027 8.972 1.00 50.56 78 PRO A N 1
ATOM 601 C CA . PRO A 1 78 ? -12.212 -23.433 10.064 1.00 50.56 78 PRO A CA 1
ATOM 602 C C . PRO A 1 78 ? -11.647 -22.103 10.577 1.00 50.56 78 PRO A C 1
ATOM 604 O O . PRO A 1 78 ? -12.393 -21.287 11.111 1.00 50.56 78 PRO A O 1
ATOM 607 N N . ASP A 1 79 ? -10.350 -21.870 10.368 1.00 49.44 79 ASP A N 1
ATOM 608 C CA . ASP A 1 79 ? -9.626 -20.697 10.860 1.00 49.44 79 ASP A CA 1
ATOM 609 C C . ASP A 1 79 ? -9.579 -19.529 9.853 1.00 49.44 79 ASP A C 1
ATOM 611 O O . ASP A 1 79 ? -8.860 -18.562 10.089 1.00 49.44 79 ASP A O 1
ATOM 615 N N . CYS A 1 80 ? -10.319 -19.621 8.731 1.00 49.81 80 CYS A N 1
ATOM 616 C CA . CYS A 1 80 ? -10.382 -18.671 7.603 1.00 49.81 80 CYS A CA 1
ATOM 617 C C . CYS A 1 80 ? -9.190 -17.696 7.518 1.00 49.81 80 CYS A C 1
ATOM 619 O O . CYS A 1 80 ? -9.318 -16.479 7.672 1.00 49.81 80 CYS A O 1
ATOM 621 N N . VAL A 1 81 ? -8.008 -18.254 7.252 1.00 50.12 81 VAL A N 1
ATOM 622 C CA . VAL A 1 81 ? -6.813 -17.464 6.973 1.00 50.12 81 VAL A CA 1
ATOM 623 C C . VAL A 1 81 ? -6.979 -16.853 5.582 1.00 50.12 81 VAL A C 1
ATOM 625 O O . VAL A 1 81 ? -6.998 -17.550 4.566 1.00 50.12 81 VAL A O 1
ATOM 628 N N . LEU A 1 82 ? -7.167 -15.536 5.570 1.00 46.78 82 LEU A N 1
ATOM 629 C CA . LEU A 1 82 ? -7.439 -14.680 4.418 1.00 46.78 82 LEU A CA 1
ATOM 630 C C . LEU A 1 82 ? -6.536 -15.034 3.218 1.00 46.78 82 LEU A C 1
ATOM 632 O O . LEU A 1 82 ? -5.360 -14.684 3.176 1.00 46.78 82 LEU A O 1
ATOM 636 N N . THR A 1 83 ? -7.079 -15.734 2.220 1.00 46.66 83 THR A N 1
ATOM 637 C CA . THR A 1 83 ? -6.349 -16.096 0.987 1.00 46.66 83 THR A CA 1
ATOM 638 C C . THR A 1 83 ? -6.589 -15.071 -0.133 1.00 46.66 83 THR A C 1
ATOM 640 O O . THR A 1 83 ? -6.606 -15.405 -1.314 1.00 46.66 83 THR A O 1
ATOM 643 N N . GLU A 1 84 ? -6.798 -13.808 0.241 1.00 48.69 84 GLU A N 1
ATOM 644 C CA . GLU A 1 84 ? -7.063 -12.668 -0.654 1.00 48.69 84 GLU A CA 1
ATOM 645 C C . GLU A 1 84 ? -5.805 -12.270 -1.452 1.00 48.69 84 GLU A C 1
ATOM 647 O O . GLU A 1 84 ? -5.876 -11.879 -2.614 1.00 48.69 84 GLU A O 1
ATOM 652 N N . TYR A 1 85 ? -4.623 -12.537 -0.889 1.00 47.84 85 TYR A N 1
ATOM 653 C CA . TYR A 1 85 ? -3.313 -12.159 -1.432 1.00 47.84 85 TYR A CA 1
ATOM 654 C C . TYR A 1 85 ? -2.948 -12.807 -2.785 1.00 47.84 85 TYR A C 1
ATOM 656 O O . TYR A 1 85 ? -2.011 -12.375 -3.453 1.00 47.84 85 TYR A O 1
ATOM 664 N N . ARG A 1 86 ? -3.644 -13.873 -3.207 1.00 44.41 86 ARG A N 1
ATOM 665 C CA . ARG A 1 86 ? -3.197 -14.711 -4.336 1.00 44.41 86 ARG A CA 1
ATOM 666 C C . ARG A 1 86 ? -3.508 -14.126 -5.718 1.00 44.41 86 ARG A C 1
ATOM 668 O O . ARG A 1 86 ? -2.830 -14.487 -6.675 1.00 44.41 86 ARG A O 1
ATOM 675 N N . TRP A 1 87 ? -4.505 -13.245 -5.831 1.00 43.25 87 TRP A N 1
ATOM 676 C CA . TRP A 1 87 ? -4.923 -12.657 -7.113 1.00 43.25 87 TRP A CA 1
ATOM 677 C C . TRP A 1 87 ? -4.195 -11.357 -7.435 1.00 43.25 87 TRP A C 1
ATOM 679 O O . TRP A 1 87 ? -3.846 -11.133 -8.591 1.00 43.25 87 TRP A O 1
ATOM 689 N N . THR A 1 88 ? -3.882 -10.549 -6.424 1.00 48.84 88 THR A N 1
ATOM 690 C CA . THR A 1 88 ? -3.085 -9.325 -6.578 1.00 48.84 88 THR A CA 1
ATOM 691 C C . THR A 1 88 ? -1.712 -9.639 -7.178 1.00 48.84 88 THR A C 1
ATOM 693 O O . THR A 1 88 ? -1.275 -8.952 -8.100 1.00 48.84 88 THR A O 1
ATOM 696 N N . ILE A 1 89 ? -1.118 -10.774 -6.776 1.00 52.72 89 ILE A N 1
ATOM 697 C CA . ILE A 1 89 ? 0.134 -11.305 -7.338 1.00 52.72 89 ILE A CA 1
ATOM 698 C C . ILE A 1 89 ? 0.054 -11.512 -8.857 1.00 52.72 89 ILE A C 1
ATOM 700 O O . ILE A 1 89 ? 1.064 -11.352 -9.522 1.00 52.72 89 ILE A O 1
ATOM 704 N N . LEU A 1 90 ? -1.103 -11.848 -9.441 1.00 58.66 90 LEU A N 1
ATOM 705 C CA . LEU A 1 90 ? -1.190 -12.150 -10.880 1.00 58.66 90 LEU A CA 1
ATOM 706 C C . LEU A 1 90 ? -1.041 -10.914 -11.777 1.00 58.66 90 LEU A C 1
ATOM 708 O O . LEU A 1 90 ? -0.698 -11.067 -12.948 1.00 58.66 90 LEU A O 1
ATOM 712 N N . ASN A 1 91 ? -1.287 -9.715 -11.246 1.00 64.50 91 ASN A N 1
ATOM 713 C CA . ASN A 1 91 ? -1.270 -8.472 -12.024 1.00 64.50 91 ASN A CA 1
ATOM 714 C C . ASN A 1 91 ? -0.057 -7.592 -11.694 1.00 64.50 91 ASN A C 1
ATOM 716 O O . ASN A 1 91 ? 0.438 -6.857 -12.550 1.00 64.50 91 ASN A O 1
ATOM 720 N N . GLY A 1 92 ? 0.485 -7.703 -10.482 1.00 68.19 92 GLY A N 1
ATOM 721 C CA . GLY A 1 92 ? 1.689 -6.988 -10.085 1.00 68.19 92 GLY A CA 1
ATOM 722 C C . GLY A 1 92 ? 2.206 -7.433 -8.724 1.00 68.19 92 GLY A C 1
ATOM 723 O O . GLY A 1 92 ? 1.508 -8.072 -7.942 1.00 68.19 92 GLY A O 1
ATOM 724 N N . MET A 1 93 ? 3.454 -7.090 -8.442 1.00 77.19 93 MET A N 1
ATOM 725 C CA . MET A 1 93 ? 4.117 -7.370 -7.175 1.00 77.19 93 MET A CA 1
ATOM 726 C C . MET A 1 93 ? 4.648 -6.069 -6.581 1.00 77.19 93 MET A C 1
ATOM 728 O O . MET A 1 93 ? 5.254 -5.265 -7.289 1.00 77.19 93 MET A O 1
ATOM 732 N N . ILE A 1 94 ? 4.458 -5.881 -5.276 1.00 80.25 94 ILE A N 1
ATOM 733 C CA . ILE A 1 94 ? 5.134 -4.822 -4.526 1.00 80.25 94 ILE A CA 1
ATOM 734 C C . ILE A 1 94 ? 6.531 -5.309 -4.154 1.00 80.25 94 ILE A C 1
ATOM 736 O O . ILE A 1 94 ? 6.685 -6.345 -3.511 1.00 80.25 94 ILE A O 1
ATOM 740 N N . ILE A 1 95 ? 7.546 -4.555 -4.566 1.00 82.19 95 ILE A N 1
ATOM 741 C CA . ILE A 1 95 ? 8.948 -4.807 -4.218 1.00 82.19 95 ILE A CA 1
ATOM 742 C C . ILE A 1 95 ? 9.269 -4.188 -2.858 1.00 82.19 95 ILE A C 1
ATOM 744 O O . ILE A 1 95 ? 9.894 -4.820 -2.010 1.00 82.19 95 ILE A O 1
ATOM 748 N N . THR A 1 96 ? 8.810 -2.956 -2.646 1.00 84.19 96 THR A N 1
ATOM 749 C CA . THR A 1 96 ? 8.931 -2.207 -1.391 1.00 84.19 96 THR A CA 1
ATOM 750 C C . THR A 1 96 ? 7.724 -1.295 -1.232 1.00 84.19 96 THR A C 1
ATOM 752 O O . THR A 1 96 ? 7.226 -0.765 -2.226 1.00 84.19 96 THR A O 1
ATOM 755 N N . SER A 1 97 ? 7.289 -1.056 -0.001 1.00 88.12 97 SER A N 1
ATOM 756 C CA . SER A 1 97 ? 6.261 -0.070 0.319 1.00 88.12 97 SER A CA 1
ATOM 757 C C . SER A 1 97 ? 6.609 0.663 1.609 1.00 88.12 97 SER A C 1
ATOM 759 O O . SER A 1 97 ? 7.151 0.076 2.545 1.00 88.12 97 SER A O 1
ATOM 761 N N . ASP A 1 98 ? 6.278 1.950 1.650 1.00 94.62 98 ASP A N 1
ATOM 762 C CA . ASP A 1 98 ? 6.425 2.798 2.827 1.00 94.62 98 ASP A CA 1
ATOM 763 C C . ASP A 1 98 ? 5.109 3.530 3.086 1.00 94.62 98 ASP A C 1
ATOM 765 O O . ASP A 1 98 ? 4.518 4.114 2.172 1.00 94.62 98 ASP A O 1
ATOM 769 N N . VAL A 1 99 ? 4.653 3.528 4.340 1.00 95.69 99 VAL A N 1
ATOM 770 C CA . VAL A 1 99 ? 3.490 4.320 4.759 1.00 95.69 99 VAL A CA 1
ATOM 771 C C . VAL A 1 99 ? 3.876 5.796 4.763 1.00 95.69 99 VAL A C 1
ATOM 773 O O . VAL A 1 99 ? 4.747 6.213 5.526 1.00 95.69 99 VAL A O 1
ATOM 776 N N . THR A 1 100 ? 3.217 6.589 3.921 1.00 96.69 100 THR A N 1
ATOM 777 C CA . THR A 1 100 ? 3.452 8.034 3.804 1.00 96.69 100 THR A CA 1
ATOM 778 C C . THR A 1 100 ? 2.478 8.851 4.640 1.00 96.69 100 THR A C 1
ATOM 780 O O . THR A 1 100 ? 2.837 9.928 5.110 1.00 96.69 100 THR A O 1
ATOM 783 N N . ASP A 1 101 ? 1.266 8.338 4.855 1.00 97.25 101 ASP A N 1
ATOM 784 C CA . ASP A 1 101 ? 0.247 8.969 5.689 1.00 97.25 101 ASP A CA 1
ATOM 785 C C . ASP A 1 101 ? -0.646 7.921 6.359 1.00 97.25 101 ASP A C 1
ATOM 787 O O . ASP A 1 101 ? -0.997 6.899 5.764 1.00 97.25 101 ASP A O 1
ATOM 791 N N . ARG A 1 102 ? -1.041 8.194 7.602 1.00 96.06 102 ARG A N 1
ATOM 792 C CA . ARG A 1 102 ? -1.998 7.385 8.358 1.00 96.06 102 ARG A CA 1
ATOM 793 C C . ARG A 1 102 ? -2.877 8.309 9.176 1.00 96.06 102 ARG A C 1
ATOM 795 O O . ARG A 1 102 ? -2.399 8.988 10.082 1.00 96.06 102 ARG A O 1
ATOM 802 N N . THR A 1 103 ? -4.169 8.294 8.886 1.00 95.81 103 THR A N 1
ATOM 803 C CA . THR A 1 103 ? -5.136 9.186 9.518 1.00 95.81 103 THR A CA 1
ATOM 804 C C . THR A 1 103 ? -6.392 8.436 9.931 1.00 95.81 103 THR A C 1
ATOM 806 O O . THR A 1 103 ? -6.887 7.560 9.221 1.00 95.81 103 THR A O 1
ATOM 809 N N . ILE A 1 104 ? -6.923 8.792 11.100 1.00 94.81 104 ILE A N 1
ATOM 810 C CA . ILE A 1 104 ? -8.263 8.387 11.517 1.00 94.81 104 ILE A CA 1
ATOM 811 C C . ILE A 1 104 ? -9.212 9.501 11.113 1.00 94.81 104 ILE A C 1
ATOM 813 O O . ILE A 1 104 ? -9.024 10.659 11.483 1.00 94.81 104 ILE A O 1
ATOM 817 N N . THR A 1 105 ? -10.213 9.150 10.320 1.00 91.38 105 THR A N 1
ATOM 818 C CA . THR A 1 105 ? -11.241 10.080 9.872 1.00 91.38 105 THR A CA 1
ATOM 819 C C . THR A 1 105 ? -12.622 9.477 10.095 1.00 91.38 105 THR A C 1
ATOM 821 O O . THR A 1 105 ? -12.760 8.371 10.622 1.00 91.38 105 THR A O 1
ATOM 824 N N . GLU A 1 106 ? -13.652 10.225 9.734 1.00 91.06 106 GLU A N 1
ATOM 825 C CA . GLU A 1 106 ? -15.035 9.793 9.826 1.00 91.06 106 GLU A CA 1
ATOM 826 C C . GLU A 1 106 ? -15.654 9.851 8.433 1.00 91.06 106 GLU A C 1
ATOM 828 O O . GLU A 1 106 ? -15.651 10.890 7.773 1.00 91.06 106 GLU A O 1
ATOM 833 N N . LEU A 1 107 ? -16.171 8.715 7.973 1.00 85.19 107 LEU A N 1
ATOM 834 C CA . LEU A 1 107 ? -16.898 8.604 6.715 1.00 85.19 107 LEU A CA 1
ATOM 835 C C . LEU A 1 107 ? -18.263 8.002 7.024 1.00 85.19 107 LEU A C 1
ATOM 837 O O . LEU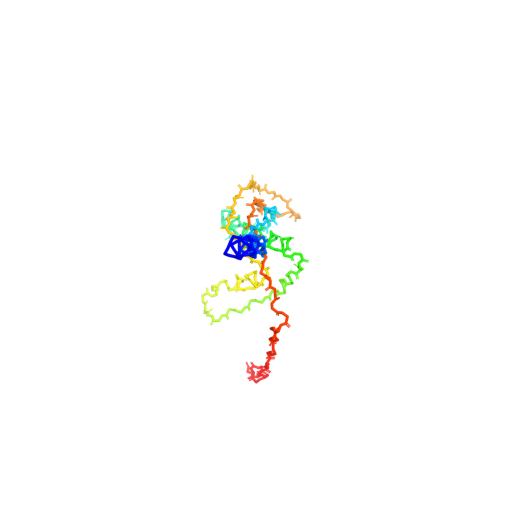 A 1 107 ? -18.357 6.952 7.654 1.00 85.19 107 LEU A O 1
ATOM 841 N N . PHE A 1 108 ? -19.328 8.681 6.596 1.00 85.94 108 PHE A N 1
ATOM 842 C CA . PHE A 1 108 ? -20.712 8.239 6.804 1.00 85.94 108 PHE A CA 1
ATOM 843 C C . PHE A 1 108 ? -21.062 7.915 8.273 1.00 85.94 108 PHE A C 1
ATOM 845 O O . PHE A 1 108 ? -21.796 6.966 8.543 1.00 85.94 108 PHE A O 1
ATOM 852 N N . GLY A 1 109 ? -20.538 8.693 9.227 1.00 85.50 109 GLY A N 1
ATOM 853 C CA . GLY A 1 109 ? -20.817 8.499 10.656 1.00 85.50 109 GLY A CA 1
ATOM 854 C C . GLY A 1 109 ? -20.021 7.370 11.319 1.00 85.50 109 GLY A C 1
ATOM 855 O O . GLY A 1 109 ? -20.323 6.996 12.449 1.00 85.50 109 GLY A O 1
ATOM 856 N N . GLN A 1 110 ? -19.047 6.782 10.619 1.00 84.62 110 GLN A N 1
ATOM 857 C CA . GLN A 1 110 ? -18.227 5.680 11.117 1.00 84.62 110 GLN A CA 1
ATOM 858 C C . GLN A 1 110 ? -16.750 6.053 11.097 1.00 84.62 110 GLN A C 1
ATOM 860 O O . GLN A 1 110 ? -16.259 6.658 10.138 1.00 84.62 110 GLN A O 1
ATOM 865 N N . GLN A 1 111 ? -16.034 5.649 12.148 1.00 91.06 111 GLN A N 1
ATOM 866 C CA . GLN A 1 111 ? -14.589 5.805 12.194 1.00 91.06 111 GLN A CA 1
ATOM 867 C C . GLN A 1 111 ? -13.943 4.915 11.137 1.00 91.06 111 GLN A C 1
ATOM 869 O O . GLN A 1 111 ? -14.268 3.735 10.982 1.00 91.06 111 GLN A O 1
ATOM 874 N N . VAL A 1 112 ? -13.016 5.502 10.394 1.00 93.44 112 VAL A N 1
ATOM 875 C CA . VAL A 1 112 ? -12.288 4.835 9.325 1.00 93.44 112 VAL A CA 1
ATOM 876 C C . VAL A 1 112 ? -10.812 5.161 9.456 1.00 93.44 112 VAL A C 1
ATOM 878 O O . VAL A 1 112 ? -10.424 6.311 9.665 1.00 93.44 112 VAL A O 1
ATOM 881 N N . CYS A 1 113 ? -9.976 4.136 9.349 1.00 94.44 113 CYS A N 1
ATOM 882 C CA . CYS A 1 113 ? -8.555 4.349 9.163 1.00 94.44 113 CYS A CA 1
ATOM 883 C C . CYS A 1 113 ? -8.275 4.496 7.674 1.00 94.44 113 CYS A C 1
ATOM 885 O O . CYS A 1 113 ? -8.635 3.619 6.887 1.00 94.44 113 CYS A O 1
ATOM 887 N N . LYS A 1 114 ? -7.641 5.605 7.306 1.00 96.31 114 LYS A N 1
ATOM 888 C CA . LYS A 1 114 ? -7.098 5.860 5.979 1.00 96.31 114 LYS A CA 1
ATOM 889 C C . LYS A 1 114 ? -5.583 5.703 6.045 1.00 96.31 114 LYS A C 1
ATOM 891 O O . LYS A 1 114 ? -4.934 6.315 6.893 1.00 96.31 114 LYS A O 1
ATOM 896 N N . VAL A 1 115 ? -5.028 4.907 5.140 1.00 96.81 115 VAL A N 1
ATOM 897 C CA . VAL A 1 115 ? -3.580 4.735 4.987 1.00 96.81 115 VAL A CA 1
ATOM 898 C C . VAL A 1 115 ? -3.203 5.048 3.548 1.00 96.81 115 VAL A C 1
ATOM 900 O O . VAL A 1 115 ? -3.839 4.556 2.617 1.00 96.81 115 VAL A O 1
ATOM 903 N N . THR A 1 116 ? -2.169 5.865 3.381 1.00 97.38 116 THR A N 1
ATOM 904 C CA . THR A 1 116 ? -1.535 6.145 2.092 1.00 97.38 116 THR A CA 1
ATOM 905 C C . THR A 1 116 ? -0.132 5.556 2.112 1.00 97.38 116 THR A C 1
ATOM 907 O O . THR A 1 116 ? 0.593 5.703 3.100 1.00 97.38 116 THR A O 1
ATOM 910 N N . ILE A 1 117 ? 0.248 4.889 1.026 1.00 96.06 117 ILE A N 1
ATOM 911 C CA . ILE A 1 117 ? 1.577 4.307 0.851 1.00 96.06 117 ILE A CA 1
ATOM 912 C C . ILE A 1 117 ? 2.220 4.809 -0.438 1.00 96.06 117 ILE A C 1
ATOM 914 O O . ILE A 1 117 ? 1.537 5.104 -1.420 1.00 96.06 117 ILE A O 1
ATOM 918 N N . SER A 1 118 ? 3.546 4.822 -0.449 1.00 96.25 118 SER A N 1
ATOM 919 C CA . SER A 1 118 ? 4.357 4.880 -1.661 1.00 96.25 118 SER A CA 1
ATOM 920 C C . SER A 1 118 ? 4.933 3.488 -1.896 1.00 96.25 118 SER A C 1
ATOM 922 O O . SER A 1 118 ? 5.699 2.997 -1.067 1.00 96.25 118 SER A O 1
ATOM 924 N N . ALA A 1 119 ? 4.540 2.827 -2.984 1.00 90.56 119 ALA A N 1
ATOM 925 C CA . ALA A 1 119 ? 4.938 1.454 -3.278 1.00 90.56 119 ALA A CA 1
ATOM 926 C C . ALA A 1 119 ? 5.699 1.359 -4.602 1.00 90.56 119 ALA A C 1
ATOM 928 O O . ALA A 1 119 ? 5.292 1.935 -5.606 1.00 90.56 119 ALA A O 1
ATOM 929 N N . ASN A 1 120 ? 6.789 0.596 -4.627 1.00 88.38 120 ASN A N 1
ATOM 930 C CA . ASN A 1 120 ? 7.450 0.200 -5.862 1.00 88.38 120 ASN A CA 1
ATOM 931 C C . ASN A 1 120 ? 6.739 -1.035 -6.428 1.00 88.38 120 ASN A C 1
ATOM 933 O O . ASN A 1 120 ? 6.853 -2.129 -5.875 1.00 88.38 120 ASN A O 1
ATOM 937 N N . VAL A 1 121 ? 5.984 -0.846 -7.508 1.00 85.56 121 VAL A N 1
ATOM 938 C CA . VAL A 1 121 ? 5.150 -1.877 -8.127 1.00 85.56 121 VAL A CA 1
ATOM 939 C C . VAL A 1 121 ? 5.797 -2.362 -9.414 1.00 85.56 121 VAL A C 1
ATOM 941 O O . VAL A 1 121 ? 5.994 -1.602 -10.363 1.00 85.56 121 VAL A O 1
ATOM 944 N N . MET A 1 122 ? 6.080 -3.657 -9.465 1.00 82.94 122 MET A N 1
ATOM 945 C CA . MET A 1 122 ? 6.509 -4.356 -10.665 1.00 82.94 122 MET A CA 1
ATOM 946 C C . MET A 1 122 ? 5.292 -5.021 -11.324 1.00 82.94 122 MET A C 1
ATOM 948 O O . MET A 1 122 ? 4.706 -5.925 -10.725 1.00 82.94 122 MET A O 1
ATOM 952 N N . PRO A 1 123 ? 4.883 -4.612 -12.537 1.00 73.44 123 PRO A N 1
ATOM 953 C CA . PRO A 1 123 ? 3.782 -5.268 -13.235 1.00 73.44 123 PRO A CA 1
ATOM 954 C C . PRO A 1 123 ? 4.200 -6.673 -13.687 1.00 73.44 123 PRO A C 1
ATOM 956 O O . PRO A 1 123 ? 5.310 -6.865 -14.191 1.00 73.44 123 PRO A O 1
ATOM 959 N N . ILE A 1 124 ? 3.305 -7.656 -13.556 1.00 71.50 124 ILE A N 1
ATOM 960 C CA . ILE A 1 124 ? 3.539 -8.985 -14.131 1.00 71.50 124 ILE A CA 1
ATOM 961 C C . ILE A 1 124 ? 3.060 -8.974 -15.580 1.00 71.50 124 ILE A C 1
ATOM 963 O O . ILE A 1 124 ? 1.886 -8.759 -15.876 1.00 71.50 124 ILE A O 1
ATOM 967 N N . LYS A 1 125 ? 3.987 -9.214 -16.510 1.00 65.88 125 LYS A N 1
ATOM 968 C CA . LYS A 1 125 ? 3.674 -9.318 -17.937 1.00 65.88 125 LYS A CA 1
ATOM 969 C C . LYS A 1 125 ? 2.859 -10.593 -18.164 1.00 65.88 125 LYS A C 1
ATOM 971 O O . LYS A 1 125 ? 3.372 -11.693 -17.967 1.00 65.88 125 LYS A O 1
ATOM 976 N N . LYS A 1 126 ? 1.598 -10.457 -18.580 1.00 63.84 126 LYS A N 1
ATOM 977 C CA . LYS A 1 126 ? 0.774 -11.615 -18.947 1.00 63.84 126 LYS A CA 1
ATOM 978 C C . LYS A 1 126 ? 1.379 -12.320 -20.155 1.00 63.84 126 LYS A C 1
ATOM 980 O O . LYS A 1 126 ? 1.645 -11.685 -21.175 1.00 63.84 126 LYS A O 1
ATOM 985 N N . ASP A 1 127 ? 1.566 -13.630 -20.041 1.00 60.19 127 ASP A N 1
ATOM 986 C CA . ASP A 1 127 ? 1.893 -14.476 -21.182 1.00 60.19 127 ASP A CA 1
ATOM 987 C C . ASP A 1 127 ? 0.634 -14.615 -22.063 1.00 60.19 127 ASP A C 1
ATOM 989 O O . ASP A 1 127 ? -0.371 -15.153 -21.593 1.00 60.19 127 ASP A O 1
ATOM 993 N N . PRO A 1 128 ? 0.644 -14.154 -23.328 1.00 59.12 128 PRO A N 1
ATOM 994 C CA . PRO A 1 128 ? -0.504 -14.280 -24.229 1.00 59.12 128 PRO A CA 1
ATOM 995 C C . PRO A 1 128 ? -0.917 -15.735 -24.499 1.00 59.12 128 PRO A C 1
ATOM 997 O O . PRO A 1 128 ? -2.029 -15.979 -24.961 1.00 59.12 128 PRO A O 1
ATOM 1000 N N . SER A 1 129 ? -0.024 -16.698 -24.248 1.00 59.38 129 SER A N 1
ATOM 1001 C CA . SER A 1 129 ? -0.284 -18.132 -24.392 1.00 59.38 129 SER A CA 1
ATOM 1002 C C . SER A 1 129 ? -0.921 -18.767 -23.150 1.00 59.38 129 SER A C 1
ATOM 1004 O O . SER A 1 129 ? -1.362 -19.918 -23.202 1.00 59.38 129 SER A O 1
ATOM 1006 N N . PHE A 1 130 ? -1.030 -18.025 -22.042 1.00 57.72 130 PHE A N 1
ATOM 1007 C CA . PHE A 1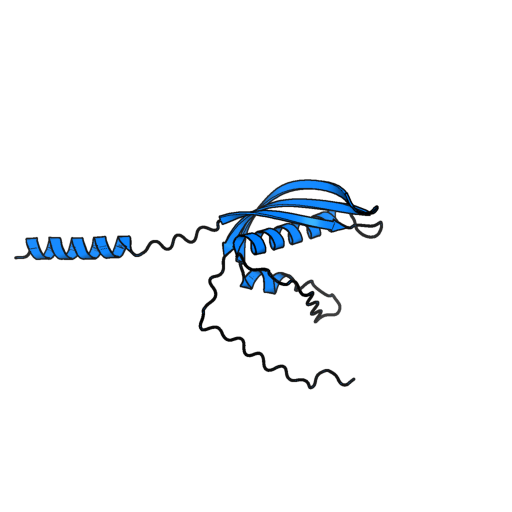 130 ? -1.679 -18.501 -20.829 1.00 57.72 130 PHE A CA 1
ATOM 1008 C C . PHE A 1 130 ? -3.208 -18.507 -20.993 1.00 57.72 130 PHE A C 1
ATOM 1010 O O . PHE A 1 130 ? -3.887 -17.498 -20.812 1.00 57.72 130 PHE A O 1
ATOM 1017 N N . SER A 1 131 ? -3.765 -19.677 -21.317 1.00 48.91 131 SER A N 1
ATOM 1018 C CA . SER A 1 131 ? -5.203 -19.953 -21.251 1.00 48.91 131 SER A CA 1
ATOM 1019 C C . SER A 1 131 ? -5.512 -20.761 -19.992 1.00 48.91 131 SER A C 1
ATOM 1021 O O . SER A 1 131 ? -5.318 -21.977 -19.952 1.00 48.91 131 SER A O 1
ATOM 1023 N N . ALA A 1 132 ? -6.022 -20.101 -18.951 1.00 52.19 132 ALA A N 1
ATOM 1024 C CA . ALA A 1 132 ? -6.618 -20.795 -17.813 1.00 52.19 132 ALA A CA 1
ATOM 1025 C C . ALA A 1 132 ? -8.019 -21.295 -18.203 1.00 52.19 132 ALA A C 1
ATOM 1027 O O . ALA A 1 132 ? -9.034 -20.705 -17.838 1.00 52.19 132 ALA A O 1
ATOM 1028 N N . THR A 1 133 ? -8.093 -22.383 -18.973 1.00 46.12 133 THR A N 1
ATOM 1029 C CA . THR A 1 133 ? -9.365 -23.090 -19.175 1.00 46.12 133 THR A CA 1
ATOM 1030 C C . THR A 1 133 ? -9.675 -23.878 -17.903 1.00 46.12 133 THR A C 1
ATOM 1032 O O . THR A 1 133 ? -9.245 -25.017 -17.733 1.00 46.12 133 THR A O 1
ATOM 1035 N N . ILE A 1 134 ? -10.381 -23.248 -16.963 1.00 56.31 134 ILE A N 1
ATOM 1036 C CA . ILE A 1 134 ? -10.855 -23.914 -15.748 1.00 56.31 134 ILE A CA 1
ATOM 1037 C C . ILE A 1 134 ? -12.124 -24.696 -16.102 1.00 56.31 134 ILE A C 1
ATOM 1039 O O . ILE A 1 134 ? -13.197 -24.122 -16.278 1.00 56.31 134 ILE A O 1
ATOM 1043 N N . HIS A 1 135 ? -12.015 -26.021 -16.185 1.00 47.28 135 HIS A N 1
ATOM 1044 C CA . HIS A 1 135 ? -13.182 -26.900 -16.201 1.00 47.28 135 HIS A CA 1
ATOM 1045 C C . HIS A 1 135 ? -13.717 -27.036 -14.771 1.00 47.28 135 HIS A C 1
ATOM 1047 O O . HIS A 1 135 ? -13.252 -27.870 -13.995 1.00 47.28 135 HIS A O 1
ATOM 1053 N N . LEU A 1 136 ? -14.681 -26.192 -14.406 1.00 52.91 136 LEU A N 1
ATOM 1054 C CA . LEU A 1 136 ? -15.411 -26.335 -13.148 1.00 52.91 136 LEU A CA 1
ATOM 1055 C C . LEU A 1 136 ? -16.263 -27.610 -13.208 1.00 52.91 136 LEU A C 1
ATOM 1057 O O . LEU A 1 136 ? -17.229 -27.693 -13.964 1.00 52.91 136 LEU A O 1
ATOM 1061 N N . ASN A 1 137 ? -15.892 -28.611 -12.412 1.00 41.94 137 ASN A N 1
ATOM 1062 C CA . ASN A 1 137 ? -16.718 -29.790 -12.180 1.00 41.94 137 ASN A CA 1
ATOM 1063 C C . ASN A 1 137 ? -17.887 -29.386 -11.267 1.00 41.94 137 ASN A C 1
ATOM 1065 O O . ASN A 1 137 ? -17.700 -29.161 -10.073 1.00 41.94 137 ASN A O 1
ATOM 1069 N N . THR A 1 138 ? -19.088 -29.261 -11.827 1.00 54.91 138 THR A N 1
ATOM 1070 C CA . THR A 1 138 ? -20.294 -28.736 -11.161 1.00 54.91 138 THR A CA 1
ATOM 1071 C C . THR A 1 138 ? -20.932 -29.689 -10.139 1.00 54.91 138 THR A C 1
ATOM 1073 O O . THR A 1 138 ? -22.047 -29.449 -9.687 1.00 54.91 138 THR A O 1
ATOM 1076 N N . ASN A 1 139 ? -20.235 -30.739 -9.703 1.00 51.03 139 ASN A N 1
ATOM 1077 C CA . ASN A 1 139 ? -20.774 -31.742 -8.778 1.00 51.03 139 ASN A CA 1
ATOM 1078 C C . ASN A 1 139 ? -20.676 -31.369 -7.281 1.00 51.03 139 ASN A C 1
ATOM 1080 O O . ASN A 1 139 ? -20.882 -32.235 -6.437 1.00 51.03 139 ASN A O 1
ATOM 1084 N N . LEU A 1 140 ? -20.365 -30.114 -6.928 1.00 47.66 140 LEU A N 1
ATOM 1085 C CA . LEU A 1 140 ? -20.179 -29.680 -5.529 1.00 47.66 140 LEU A CA 1
ATOM 1086 C C . LEU A 1 140 ? -21.334 -28.846 -4.939 1.00 47.66 140 LEU A C 1
ATOM 1088 O O . LEU A 1 140 ? -21.241 -28.433 -3.789 1.00 47.66 140 LEU A O 1
ATOM 1092 N N . TYR A 1 141 ? -22.438 -28.644 -5.667 1.00 43.84 141 TYR A N 1
ATOM 1093 C CA . TYR A 1 141 ? -23.669 -28.051 -5.120 1.00 43.84 141 TYR A CA 1
ATOM 1094 C C . TYR A 1 141 ? -24.819 -29.056 -5.169 1.00 43.84 141 TYR A C 1
ATOM 1096 O O . TYR A 1 141 ? -25.726 -28.927 -5.981 1.00 43.84 141 TYR A O 1
ATOM 1104 N N . ASN A 1 142 ? -24.757 -30.077 -4.318 1.00 39.91 142 ASN A N 1
ATOM 1105 C CA . ASN A 1 142 ? -25.916 -30.856 -3.882 1.00 39.91 142 ASN A CA 1
ATOM 1106 C C . ASN A 1 142 ? -25.610 -31.388 -2.476 1.00 39.91 142 ASN A C 1
ATOM 1108 O O . ASN A 1 142 ? -24.841 -32.340 -2.336 1.00 39.91 142 ASN A O 1
ATOM 1112 N N . GLY A 1 143 ? -26.190 -30.754 -1.455 1.00 35.59 143 GLY A N 1
ATOM 1113 C CA . GLY A 1 143 ? -26.067 -31.143 -0.049 1.00 35.59 143 GLY A CA 1
ATOM 1114 C C . GLY A 1 143 ? -26.430 -30.007 0.883 1.00 35.59 143 GLY A C 1
ATOM 1115 O O . GLY A 1 143 ? -25.483 -29.360 1.372 1.00 35.59 143 GLY A O 1
#

pLDDT: mean 72.34, std 18.85, range [35.59, 97.38]

Radius of gyration: 23.5 Å; Cα contacts (8 Å, |Δi|>4): 212; chains: 1; bounding box: 68×42×62 Å

Secondary structure (DSSP, 8-state):
-HHHHHHHHHHHHHHHHHTT----PPEEEEEEEEEE--TTS-HHHHHHHHHHHHHHHHHHHHHTS-----------STT----THHHHHHHEEEEEEEEEEEEEEEETTEEEEEEEEEEEEEE----TT---------TT---